Protein AF-A0ABD5NW29-F1 (afdb_monomer)

Sequence (79 aa):
MDENSNPRTCHRRDCDEPAAFVVLERYQEETGHGAVEAEAVLCRTHTAEEHPTNLDGVYADYVFRVEPLPEATATDRAE

Structure (mmCIF, N/CA/C/O backbone):
data_AF-A0ABD5NW29-F1
#
_entry.id   AF-A0ABD5NW29-F1
#
loop_
_atom_site.group_PDB
_atom_site.id
_atom_site.type_symbol
_atom_site.label_atom_id
_atom_site.label_alt_id
_atom_site.label_comp_id
_atom_site.label_asym_id
_atom_site.label_entity_id
_atom_site.label_seq_id
_atom_site.pdbx_PDB_ins_code
_atom_site.Cartn_x
_atom_site.Cartn_y
_atom_site.Cartn_z
_atom_site.occupancy
_atom_site.B_iso_or_equiv
_atom_site.auth_seq_id
_atom_site.auth_comp_id
_atom_site.auth_asym_id
_atom_site.auth_atom_id
_atom_site.pdbx_PDB_model_num
ATOM 1 N N . MET A 1 1 ? -1.791 13.684 -24.729 1.00 41.50 1 MET A N 1
ATOM 2 C CA . MET A 1 1 ? -1.050 14.421 -23.682 1.00 41.50 1 MET A CA 1
ATOM 3 C C . MET A 1 1 ? -0.885 13.408 -22.584 1.00 41.50 1 MET A C 1
ATOM 5 O O . MET A 1 1 ? -1.784 13.249 -21.774 1.00 41.50 1 MET A O 1
ATOM 9 N N . ASP A 1 2 ? 0.203 12.658 -22.640 1.00 42.50 2 ASP A N 1
ATOM 10 C CA . ASP A 1 2 ? 0.416 11.488 -21.793 1.00 42.50 2 ASP A CA 1
ATOM 11 C C . ASP A 1 2 ? 1.829 11.636 -21.215 1.00 42.50 2 ASP A C 1
ATOM 13 O O . ASP A 1 2 ? 2.719 10.816 -21.396 1.00 42.50 2 ASP A O 1
ATOM 17 N N . GLU A 1 3 ? 2.055 12.796 -20.594 1.00 46.53 3 GLU A N 1
ATOM 18 C CA . GLU A 1 3 ? 3.310 13.200 -19.961 1.00 46.53 3 GLU A CA 1
ATOM 19 C C . GLU A 1 3 ? 3.298 12.832 -18.476 1.00 46.53 3 GLU A C 1
ATOM 21 O O . GLU A 1 3 ? 3.297 13.700 -17.606 1.00 46.53 3 GLU A O 1
ATOM 26 N N . ASN A 1 4 ? 3.266 11.537 -18.157 1.00 43.91 4 ASN A N 1
ATOM 27 C CA . ASN A 1 4 ? 3.764 11.101 -16.848 1.00 43.91 4 ASN A CA 1
ATOM 28 C C . ASN A 1 4 ? 4.231 9.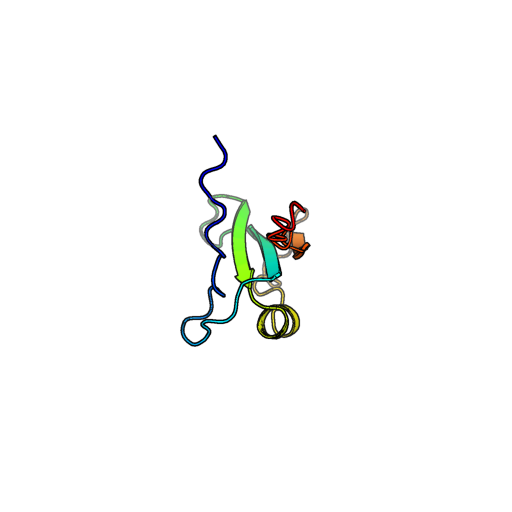638 -16.810 1.00 43.91 4 ASN A C 1
ATOM 30 O O . ASN A 1 4 ? 4.099 8.959 -15.794 1.00 43.91 4 ASN A O 1
ATOM 34 N N . SER A 1 5 ? 4.804 9.140 -17.907 1.00 50.41 5 SER A N 1
ATOM 35 C CA . SER A 1 5 ? 5.564 7.881 -17.910 1.00 50.41 5 SER A CA 1
ATOM 36 C C . SER A 1 5 ? 6.987 8.088 -17.387 1.00 50.41 5 SER A C 1
ATOM 38 O O . SER A 1 5 ? 7.938 7.558 -17.955 1.00 50.41 5 SER A O 1
ATOM 40 N N . ASN A 1 6 ? 7.165 8.871 -16.318 1.00 53.56 6 ASN A N 1
ATOM 41 C CA . ASN A 1 6 ? 8.430 8.813 -15.600 1.00 53.56 6 ASN A CA 1
ATOM 42 C C . ASN A 1 6 ? 8.468 7.426 -14.938 1.00 53.56 6 ASN A C 1
ATOM 44 O O . ASN A 1 6 ? 7.513 7.116 -14.214 1.00 53.56 6 ASN A O 1
ATOM 48 N N . PRO A 1 7 ? 9.465 6.560 -15.214 1.00 56.88 7 PRO A N 1
ATOM 49 C CA . PRO A 1 7 ? 9.582 5.287 -14.520 1.00 56.88 7 PRO A CA 1
ATOM 50 C C . PRO A 1 7 ? 9.626 5.602 -13.031 1.00 56.88 7 PRO A C 1
ATOM 52 O O . PRO A 1 7 ? 10.588 6.184 -12.533 1.00 56.88 7 PRO A O 1
ATOM 55 N N . ARG A 1 8 ? 8.524 5.315 -12.335 1.00 72.19 8 ARG A N 1
ATOM 56 C CA . ARG A 1 8 ? 8.438 5.567 -10.904 1.00 72.19 8 ARG A CA 1
ATOM 57 C C . ARG A 1 8 ? 9.505 4.674 -10.289 1.00 72.19 8 ARG A C 1
ATOM 59 O O . ARG A 1 8 ? 9.442 3.463 -10.468 1.00 72.19 8 ARG A O 1
ATOM 66 N N . THR A 1 9 ? 10.528 5.244 -9.670 1.00 84.62 9 THR A N 1
ATOM 67 C CA . THR A 1 9 ? 11.507 4.4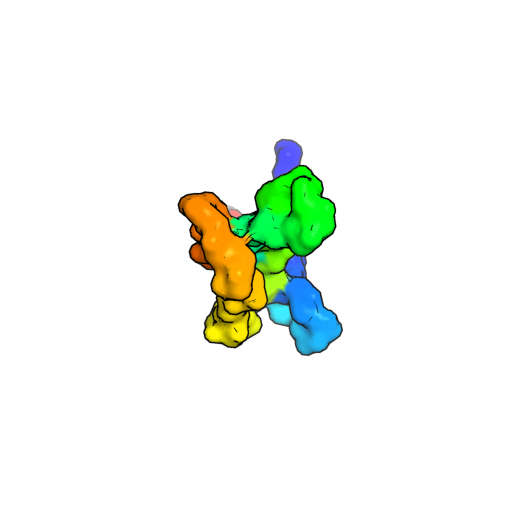54 -8.927 1.00 84.62 9 THR A CA 1
ATOM 68 C C . THR A 1 9 ? 10.852 3.929 -7.659 1.00 84.62 9 THR A C 1
ATOM 70 O O . THR A 1 9 ? 9.843 4.465 -7.187 1.00 84.62 9 THR A O 1
ATOM 73 N N . CYS A 1 10 ? 11.388 2.833 -7.134 1.00 89.56 10 CYS A N 1
ATOM 74 C CA . CYS A 1 10 ? 10.948 2.286 -5.866 1.00 89.56 10 CYS A CA 1
ATOM 75 C C . CYS A 1 10 ? 10.938 3.388 -4.793 1.00 89.56 10 CYS A C 1
ATOM 77 O O . CYS A 1 10 ? 11.915 4.108 -4.612 1.00 89.56 10 CYS A O 1
ATOM 79 N N . HIS A 1 11 ? 9.837 3.513 -4.050 1.00 86.31 11 HIS A N 1
ATOM 80 C CA . HIS A 1 11 ? 9.706 4.518 -2.994 1.00 86.31 11 HIS A CA 1
ATOM 81 C C . HIS A 1 11 ? 10.705 4.307 -1.838 1.00 86.31 11 HIS A C 1
ATOM 83 O O . HIS A 1 11 ? 10.942 5.203 -1.024 1.00 86.31 11 HIS A O 1
ATOM 89 N N . ARG A 1 12 ? 11.309 3.116 -1.736 1.00 85.81 12 ARG A N 1
ATOM 90 C CA . ARG A 1 12 ? 12.339 2.829 -0.736 1.00 85.81 12 ARG A CA 1
ATOM 91 C C . ARG A 1 12 ? 13.553 3.732 -0.955 1.00 85.81 12 ARG A C 1
ATOM 93 O O . ARG A 1 12 ? 14.150 3.748 -2.020 1.00 85.81 12 ARG A O 1
ATOM 100 N N . ARG A 1 13 ? 13.970 4.417 0.114 1.00 80.75 13 ARG A N 1
ATOM 101 C CA . ARG A 1 13 ? 15.094 5.372 0.109 1.00 80.75 13 ARG A CA 1
ATOM 102 C C . ARG A 1 13 ? 16.446 4.774 -0.303 1.00 80.75 13 ARG A C 1
ATOM 104 O O . ARG A 1 13 ? 17.330 5.538 -0.665 1.00 80.75 13 ARG A O 1
ATOM 111 N N . ASP A 1 14 ? 16.591 3.452 -0.231 1.00 83.00 14 ASP A N 1
ATOM 112 C CA . ASP A 1 14 ? 17.815 2.714 -0.578 1.00 83.00 14 ASP A CA 1
ATOM 113 C C . ASP A 1 14 ? 17.640 1.861 -1.851 1.00 83.00 14 ASP A C 1
ATOM 115 O O . ASP A 1 14 ? 18.349 0.886 -2.072 1.00 83.00 14 ASP A O 1
ATOM 119 N N . CYS A 1 15 ? 16.647 2.177 -2.687 1.00 86.62 15 CYS A N 1
ATOM 120 C CA . CYS A 1 15 ? 16.327 1.389 -3.870 1.00 86.62 15 CYS A CA 1
ATOM 121 C C . CYS A 1 15 ? 16.109 2.289 -5.084 1.00 86.62 15 CYS A C 1
ATOM 123 O O . CYS A 1 15 ? 15.170 3.077 -5.123 1.00 86.62 15 CYS A O 1
ATOM 125 N N . ASP A 1 16 ? 16.957 2.117 -6.095 1.00 85.00 16 ASP A N 1
ATOM 126 C CA . ASP A 1 16 ? 16.833 2.801 -7.389 1.00 85.00 16 ASP A CA 1
ATOM 127 C C . ASP A 1 16 ? 16.173 1.908 -8.457 1.00 85.00 16 ASP A C 1
ATOM 129 O O . ASP A 1 16 ? 16.082 2.264 -9.628 1.00 85.00 16 ASP A O 1
ATOM 133 N N . GLU A 1 17 ? 15.702 0.715 -8.073 1.00 88.06 17 GLU A N 1
ATOM 134 C CA . GLU A 1 17 ? 15.023 -0.181 -9.007 1.00 88.06 17 GLU A CA 1
ATOM 135 C C . GLU A 1 17 ? 13.709 0.435 -9.513 1.00 88.06 17 GLU A C 1
ATOM 137 O O . GLU A 1 17 ? 13.007 1.127 -8.762 1.00 88.06 17 GLU A O 1
ATOM 142 N N . PRO A 1 18 ? 13.320 0.146 -10.767 1.00 86.25 18 PRO A N 1
ATOM 143 C CA . PRO A 1 18 ? 12.036 0.582 -11.289 1.00 86.25 18 PRO A CA 1
ATOM 144 C C . PRO A 1 18 ? 10.894 -0.049 -10.485 1.00 86.25 18 PRO A C 1
ATOM 146 O O . PRO A 1 18 ? 10.893 -1.251 -10.193 1.00 86.25 18 PRO A O 1
ATOM 149 N N . ALA A 1 19 ? 9.898 0.760 -10.136 1.00 88.06 19 ALA A N 1
ATOM 150 C CA . ALA A 1 19 ? 8.681 0.261 -9.528 1.00 88.06 19 ALA A CA 1
ATOM 151 C C . ALA A 1 19 ? 7.910 -0.578 -10.548 1.00 88.06 19 ALA A C 1
ATOM 153 O O . ALA A 1 19 ? 7.671 -0.161 -11.681 1.00 88.06 19 ALA A O 1
ATOM 154 N N . ALA A 1 20 ? 7.504 -1.761 -10.108 1.00 89.62 20 ALA A N 1
ATOM 155 C CA . ALA A 1 20 ? 6.713 -2.702 -10.889 1.00 89.62 20 ALA A CA 1
ATOM 156 C C . ALA A 1 20 ? 5.282 -2.819 -10.351 1.00 89.62 20 ALA A C 1
ATOM 158 O O . ALA A 1 20 ? 4.398 -3.292 -11.057 1.00 89.62 20 ALA A O 1
ATOM 159 N N . PHE A 1 21 ? 5.042 -2.382 -9.113 1.00 90.12 21 PHE A N 1
ATOM 160 C CA . PHE A 1 21 ? 3.752 -2.485 -8.445 1.00 90.12 21 PHE A CA 1
ATOM 161 C C . PHE A 1 21 ? 3.409 -1.185 -7.725 1.00 90.12 21 PHE A C 1
ATOM 163 O O . PHE A 1 21 ? 4.291 -0.431 -7.307 1.00 90.12 21 PHE A O 1
ATOM 170 N N . VAL A 1 22 ? 2.113 -0.959 -7.553 1.00 90.56 22 VAL A N 1
ATOM 171 C CA . VAL A 1 22 ? 1.554 0.016 -6.623 1.00 90.56 22 VAL A CA 1
ATOM 172 C C . VAL A 1 22 ? 0.840 -0.738 -5.505 1.00 90.56 22 VAL A C 1
ATOM 174 O O . VAL A 1 22 ? 0.021 -1.623 -5.751 1.00 90.56 22 VAL A O 1
ATOM 177 N N . VAL A 1 23 ? 1.203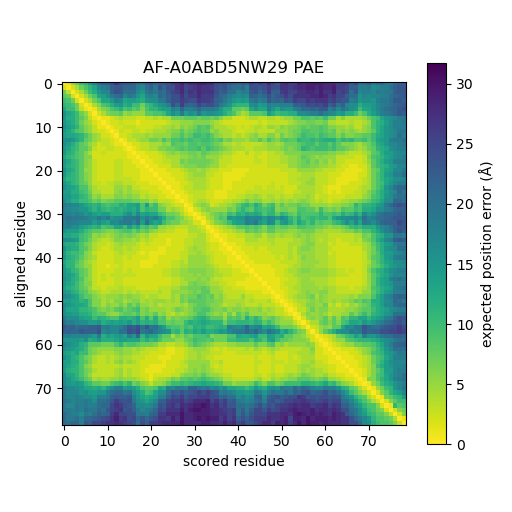 -0.418 -4.272 1.00 91.81 23 VAL A N 1
ATOM 178 C CA . VAL A 1 23 ? 0.589 -0.923 -3.048 1.00 91.81 23 VAL A CA 1
ATOM 179 C C . VAL A 1 23 ? -0.328 0.166 -2.515 1.00 91.81 23 VAL A C 1
ATOM 181 O O . VAL A 1 23 ? 0.097 1.307 -2.351 1.00 91.81 23 VAL A O 1
ATOM 184 N N . LEU A 1 24 ? -1.583 -0.194 -2.284 1.00 91.38 24 LEU A N 1
ATOM 185 C CA . LEU A 1 24 ? -2.639 0.657 -1.759 1.00 91.38 24 LEU A CA 1
ATOM 186 C C . LEU A 1 24 ? -3.074 0.092 -0.407 1.00 91.38 24 LEU A C 1
ATOM 188 O O . LEU A 1 24 ? -3.528 -1.052 -0.336 1.00 91.38 24 LEU A O 1
ATOM 192 N N . GLU A 1 25 ? -2.962 0.885 0.652 1.00 91.19 25 GLU A N 1
ATOM 193 C CA . GLU A 1 25 ? -3.473 0.540 1.979 1.00 91.19 25 GLU A CA 1
ATOM 194 C C . GLU A 1 25 ? -4.484 1.594 2.432 1.00 91.19 25 GLU A C 1
ATOM 196 O O . GLU A 1 25 ? -4.148 2.762 2.622 1.00 91.19 25 GLU A O 1
ATOM 201 N N . ARG A 1 26 ? -5.736 1.174 2.622 1.00 89.94 26 ARG A N 1
ATOM 202 C CA . ARG A 1 26 ? -6.815 2.003 3.151 1.00 89.94 26 ARG A CA 1
ATOM 203 C C . ARG A 1 26 ? -7.035 1.686 4.625 1.00 89.94 26 ARG A C 1
ATOM 205 O O . ARG A 1 26 ? -7.553 0.619 4.957 1.00 89.94 26 ARG A O 1
ATOM 212 N N . TYR A 1 27 ? -6.728 2.628 5.509 1.00 87.69 27 TYR A N 1
ATOM 213 C CA . TYR A 1 27 ? -6.840 2.459 6.961 1.00 87.69 27 TYR A CA 1
ATOM 214 C C . TYR A 1 27 ? -7.558 3.631 7.633 1.00 87.69 27 TYR A C 1
ATOM 216 O O . TYR A 1 27 ? -7.676 4.711 7.062 1.00 87.69 27 TYR A O 1
ATOM 224 N N . GLN A 1 28 ? -8.084 3.423 8.841 1.00 84.62 28 GLN A N 1
ATOM 225 C CA . GLN A 1 28 ? -8.653 4.517 9.625 1.00 84.62 28 GLN A CA 1
ATOM 226 C C . GLN A 1 28 ? -7.527 5.276 10.326 1.00 84.62 28 GLN A C 1
ATOM 228 O O . GLN A 1 28 ? -6.722 4.674 11.031 1.00 84.62 28 GLN A O 1
ATOM 233 N N . GLU A 1 29 ? -7.469 6.591 10.141 1.00 81.25 29 GLU A N 1
ATOM 234 C CA . GLU A 1 29 ? -6.457 7.410 10.799 1.00 81.25 29 GLU A CA 1
ATOM 235 C C . GLU A 1 29 ? -6.727 7.490 12.310 1.00 81.25 29 GLU A C 1
ATOM 237 O O . GLU A 1 29 ? -7.862 7.719 12.742 1.00 81.25 29 GLU A O 1
ATOM 242 N N . GLU A 1 30 ? -5.676 7.358 13.121 1.00 73.00 30 GLU A N 1
ATOM 243 C CA . GLU A 1 30 ? -5.753 7.370 14.592 1.00 73.00 30 GLU A CA 1
ATOM 244 C C . GLU A 1 30 ? -6.320 8.687 15.152 1.00 73.00 30 GLU A C 1
ATOM 246 O O . GLU A 1 30 ? -6.878 8.733 16.248 1.00 73.00 30 GLU A O 1
ATOM 251 N N . THR A 1 31 ? -6.209 9.772 14.381 1.00 74.88 31 THR A N 1
ATOM 252 C CA . THR A 1 31 ? -6.720 11.107 14.720 1.00 74.88 31 THR A CA 1
ATOM 253 C C . THR A 1 31 ? -8.246 11.212 14.621 1.00 74.88 31 THR A C 1
ATOM 255 O O . THR A 1 31 ? -8.825 12.211 15.049 1.00 74.88 31 THR A O 1
ATOM 258 N N . GLY A 1 32 ? -8.920 10.189 14.081 1.00 66.62 32 GLY A N 1
ATOM 259 C CA . GLY A 1 32 ? -10.376 10.144 13.950 1.00 66.62 32 GLY A CA 1
ATOM 260 C C . GLY A 1 32 ? -10.933 10.988 12.801 1.00 66.62 32 GLY A C 1
ATOM 261 O O . GLY A 1 32 ? -12.143 11.197 12.732 1.00 66.62 32 GLY A O 1
ATOM 262 N N . HIS A 1 33 ? -10.085 11.468 11.887 1.00 72.00 33 HIS A N 1
ATOM 263 C CA . HIS A 1 33 ? -10.515 12.273 10.738 1.00 72.00 33 HIS A CA 1
ATOM 264 C C . HIS A 1 33 ? -11.160 11.466 9.601 1.00 72.00 33 HIS A C 1
ATOM 266 O O . HIS A 1 33 ? -11.819 12.053 8.743 1.00 72.00 33 HIS A O 1
ATOM 272 N N . GLY A 1 34 ? -11.033 10.136 9.606 1.00 78.94 34 GLY A N 1
ATOM 273 C CA . GLY A 1 34 ? -11.674 9.259 8.628 1.00 78.94 34 GLY A CA 1
ATOM 274 C C . GLY A 1 34 ? -10.751 8.162 8.110 1.00 78.94 34 GLY A C 1
ATOM 275 O O . GLY A 1 34 ? -9.684 7.913 8.669 1.00 78.94 34 GLY A O 1
ATOM 276 N N . ALA A 1 35 ? -11.199 7.484 7.054 1.00 83.94 35 ALA A N 1
ATOM 277 C CA . ALA A 1 35 ? -10.373 6.529 6.328 1.00 83.94 35 ALA A CA 1
ATOM 278 C C . ALA A 1 35 ? -9.425 7.279 5.387 1.00 83.94 35 ALA A C 1
ATOM 280 O O . ALA A 1 35 ? -9.874 8.128 4.615 1.00 83.94 35 ALA A O 1
ATOM 281 N N . VAL A 1 36 ? -8.146 6.934 5.444 1.00 86.62 36 VAL A N 1
ATOM 282 C CA . VAL A 1 36 ? -7.096 7.428 4.558 1.00 86.62 36 VAL A CA 1
ATOM 283 C C . VAL A 1 36 ? -6.603 6.319 3.648 1.00 86.62 36 VAL A C 1
ATOM 285 O O . VAL A 1 36 ? -6.640 5.143 4.006 1.00 86.62 36 VAL A O 1
ATOM 288 N N . GLU A 1 37 ? -6.151 6.713 2.465 1.00 86.00 37 GLU A N 1
ATOM 289 C CA . GLU A 1 37 ? -5.549 5.835 1.467 1.00 86.00 37 GLU A CA 1
ATOM 290 C C . GLU A 1 37 ? -4.070 6.193 1.347 1.00 86.00 37 GLU A C 1
ATOM 292 O O . GLU A 1 37 ? -3.719 7.326 1.012 1.00 86.00 37 GLU A O 1
ATOM 297 N N . ALA A 1 38 ? -3.202 5.235 1.655 1.00 88.06 38 ALA A N 1
ATOM 298 C CA . ALA A 1 38 ? -1.772 5.332 1.429 1.00 88.06 38 ALA A CA 1
ATOM 299 C C . ALA A 1 38 ? -1.399 4.570 0.158 1.00 88.06 38 ALA A C 1
ATOM 301 O O . ALA A 1 38 ? -1.791 3.418 -0.022 1.00 88.06 38 ALA A O 1
ATOM 302 N N . GLU A 1 39 ? -0.612 5.212 -0.705 1.00 90.00 39 GLU A N 1
ATOM 303 C CA . GLU A 1 39 ? -0.129 4.628 -1.955 1.00 90.00 39 GLU A CA 1
ATOM 304 C C . GLU A 1 39 ? 1.403 4.583 -1.957 1.00 90.00 39 GLU A C 1
ATOM 306 O O . GLU A 1 39 ? 2.068 5.596 -1.721 1.00 90.00 39 GLU A O 1
ATOM 311 N N . ALA A 1 40 ? 1.979 3.424 -2.268 1.00 89.75 40 ALA A N 1
ATOM 312 C CA . ALA A 1 40 ? 3.420 3.230 -2.367 1.00 89.75 40 ALA A CA 1
ATOM 313 C C . ALA A 1 40 ? 3.775 2.463 -3.641 1.00 89.75 40 ALA A C 1
ATOM 315 O O . ALA A 1 40 ? 3.288 1.365 -3.891 1.00 89.75 40 ALA A O 1
ATOM 316 N N . VAL A 1 41 ? 4.662 3.029 -4.457 1.00 89.81 41 VAL A N 1
ATOM 317 C CA . VAL A 1 41 ? 5.181 2.366 -5.660 1.00 89.81 41 VAL A CA 1
ATOM 318 C C . VAL A 1 41 ? 6.478 1.646 -5.331 1.00 89.81 41 VAL A C 1
ATOM 320 O O . VAL A 1 41 ? 7.403 2.240 -4.780 1.00 89.81 41 VAL A O 1
ATOM 323 N N . LEU A 1 42 ? 6.545 0.354 -5.632 1.00 90.75 42 LEU A N 1
ATOM 324 C CA . LEU A 1 42 ? 7.627 -0.518 -5.185 1.00 90.75 42 LEU A CA 1
ATOM 325 C C . LEU A 1 42 ? 8.100 -1.444 -6.306 1.00 90.75 42 LEU A C 1
ATOM 327 O O . LEU A 1 42 ? 7.348 -1.810 -7.216 1.00 90.75 42 LEU A O 1
ATOM 331 N N . CYS A 1 43 ? 9.379 -1.815 -6.246 1.00 91.94 43 CYS A N 1
ATOM 332 C CA . CYS A 1 43 ? 9.919 -2.888 -7.073 1.00 91.94 43 CYS A CA 1
ATOM 333 C C . CYS A 1 43 ? 9.406 -4.247 -6.573 1.00 91.94 43 CYS A C 1
ATOM 335 O O . CYS A 1 43 ? 8.983 -4.385 -5.426 1.00 91.94 43 CYS A O 1
ATOM 337 N N . ARG A 1 44 ? 9.495 -5.281 -7.415 1.00 88.62 44 ARG A N 1
ATOM 338 C CA . ARG A 1 44 ? 8.995 -6.630 -7.098 1.00 88.62 44 ARG A CA 1
ATOM 339 C C . ARG A 1 44 ? 9.524 -7.187 -5.772 1.00 88.62 44 ARG A C 1
ATOM 341 O O . ARG A 1 44 ? 8.772 -7.844 -5.059 1.00 88.62 44 ARG A O 1
ATOM 348 N N . THR A 1 45 ? 10.794 -6.933 -5.462 1.00 90.69 45 THR A N 1
ATOM 349 C CA . THR A 1 45 ? 11.447 -7.382 -4.225 1.00 90.69 45 THR A CA 1
ATOM 350 C C . THR A 1 45 ? 10.779 -6.753 -3.007 1.00 90.69 45 THR A C 1
ATOM 352 O O . THR A 1 45 ? 10.227 -7.463 -2.173 1.00 90.69 45 THR A O 1
ATOM 355 N N . HIS A 1 46 ? 10.714 -5.423 -2.970 1.00 91.38 46 HIS A N 1
ATOM 356 C CA . HIS A 1 46 ? 10.128 -4.703 -1.845 1.00 91.38 46 HIS A CA 1
ATOM 357 C C . HIS A 1 46 ? 8.609 -4.863 -1.751 1.00 91.38 46 HIS A C 1
ATOM 359 O O . HIS A 1 46 ? 8.069 -4.802 -0.655 1.00 91.38 46 HIS A O 1
ATOM 365 N N . THR A 1 47 ? 7.911 -5.106 -2.864 1.00 90.00 47 THR A N 1
ATOM 366 C CA . THR A 1 47 ? 6.492 -5.485 -2.837 1.00 90.00 47 THR A CA 1
ATOM 367 C C . THR A 1 47 ? 6.283 -6.853 -2.191 1.00 90.00 47 THR A C 1
ATOM 369 O O . THR A 1 47 ? 5.301 -7.041 -1.485 1.00 90.00 47 THR A O 1
ATOM 372 N N . ALA A 1 48 ? 7.185 -7.816 -2.411 1.00 88.25 48 ALA A N 1
ATOM 373 C CA . ALA A 1 48 ? 7.103 -9.128 -1.765 1.00 88.25 48 ALA A CA 1
ATOM 374 C C . ALA A 1 48 ? 7.413 -9.061 -0.262 1.00 88.25 48 ALA A C 1
ATOM 376 O O . ALA A 1 48 ? 6.947 -9.901 0.504 1.00 88.25 48 ALA A O 1
ATOM 377 N N . GLU A 1 49 ? 8.198 -8.067 0.144 1.00 89.62 49 GLU A N 1
ATOM 378 C CA . GLU A 1 49 ? 8.464 -7.758 1.544 1.00 89.62 49 GLU A CA 1
ATOM 379 C C . GLU A 1 49 ? 7.391 -6.876 2.174 1.00 89.62 49 GLU A C 1
ATOM 381 O O . GLU A 1 49 ? 7.399 -6.756 3.388 1.00 89.62 49 GLU A O 1
ATOM 386 N N . GLU A 1 50 ? 6.496 -6.253 1.407 1.00 86.44 50 GLU A N 1
ATOM 387 C CA . GLU A 1 50 ? 5.462 -5.379 1.960 1.00 86.44 50 GLU A CA 1
ATOM 388 C C . GLU A 1 50 ? 4.394 -6.172 2.705 1.00 86.44 50 GLU A C 1
ATOM 390 O O . GLU A 1 50 ? 4.025 -7.289 2.333 1.00 86.44 50 GLU A O 1
ATOM 395 N N . HIS A 1 51 ? 3.876 -5.572 3.767 1.00 82.62 51 HIS A N 1
ATOM 396 C CA . HIS A 1 51 ? 2.830 -6.169 4.578 1.00 82.62 51 HIS A CA 1
ATOM 397 C C . HIS A 1 51 ? 1.875 -5.094 5.085 1.00 82.62 51 HIS A C 1
ATOM 399 O O . HIS A 1 51 ? 2.305 -3.973 5.343 1.00 82.62 51 HIS A O 1
ATOM 405 N N . PRO A 1 52 ? 0.591 -5.443 5.276 1.00 81.75 52 PRO A N 1
ATOM 406 C CA . PRO A 1 52 ? -0.376 -4.546 5.890 1.00 81.75 52 PRO A CA 1
ATOM 407 C C . PRO A 1 52 ? 0.140 -4.069 7.252 1.00 81.75 52 P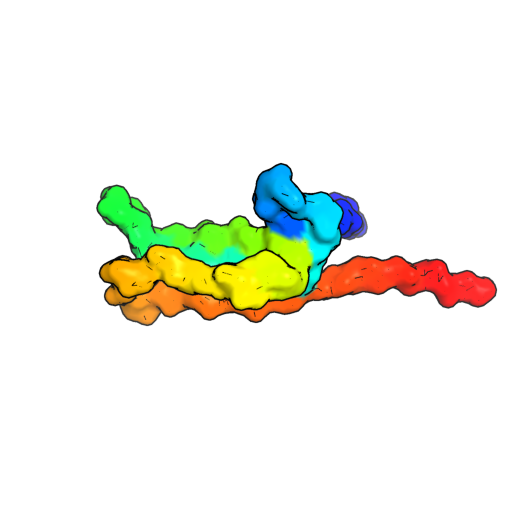RO A C 1
ATOM 409 O O . PRO A 1 52 ? 0.370 -4.876 8.158 1.00 81.75 52 PRO A O 1
ATOM 412 N N . THR A 1 53 ? 0.357 -2.762 7.385 1.00 80.25 53 THR A N 1
ATOM 413 C CA . THR A 1 53 ? 0.953 -2.168 8.589 1.00 80.25 53 THR A CA 1
ATOM 414 C C . THR A 1 53 ? -0.105 -1.750 9.602 1.00 80.25 53 THR A C 1
ATOM 416 O O . THR A 1 53 ? 0.147 -1.776 10.806 1.00 80.25 53 THR A O 1
ATOM 419 N N . ASN A 1 54 ? -1.320 -1.451 9.136 1.00 75.44 54 ASN A N 1
ATOM 420 C CA . ASN A 1 54 ? -2.415 -0.927 9.952 1.00 75.44 54 ASN A CA 1
ATOM 421 C C . ASN A 1 54 ? -3.475 -1.992 10.281 1.00 75.44 54 ASN A C 1
ATOM 423 O O . ASN A 1 54 ? -4.678 -1.740 10.220 1.00 75.44 54 ASN A O 1
ATOM 427 N N . LEU A 1 55 ? -3.030 -3.196 10.654 1.00 72.12 55 LEU A N 1
ATOM 428 C CA . LEU A 1 55 ? -3.917 -4.298 11.051 1.00 72.12 55 LEU A CA 1
ATOM 429 C C . LEU A 1 55 ? -4.587 -4.098 12.415 1.00 72.12 55 LEU A C 1
ATOM 431 O O . LEU A 1 55 ? -5.521 -4.823 12.727 1.00 72.12 55 LEU A O 1
ATOM 435 N N . ASP A 1 56 ? -4.120 -3.166 13.245 1.00 65.69 56 ASP A N 1
ATOM 436 C CA . ASP A 1 56 ? -4.734 -2.903 14.556 1.00 65.69 56 ASP A CA 1
ATOM 437 C C . ASP A 1 56 ? -6.032 -2.081 14.417 1.00 65.69 56 ASP A C 1
ATOM 439 O O . ASP A 1 56 ? -6.975 -2.225 15.193 1.00 65.69 56 ASP A O 1
ATOM 443 N N . GLY A 1 57 ? -6.134 -1.290 13.344 1.00 62.25 57 GLY A N 1
ATOM 444 C CA . GLY A 1 57 ? -7.307 -0.495 12.998 1.00 62.25 57 GLY A CA 1
ATOM 445 C C . GLY A 1 57 ? -8.289 -1.229 12.089 1.00 62.25 57 GLY A C 1
ATOM 446 O O . GLY A 1 57 ? -8.721 -0.635 11.108 1.00 62.25 57 GLY A O 1
ATOM 447 N N . VAL A 1 58 ? -8.627 -2.505 12.343 1.00 62.44 58 VAL A N 1
ATOM 448 C CA . VAL A 1 58 ? -9.566 -3.264 11.484 1.00 62.44 58 VAL A CA 1
ATOM 449 C C . VAL A 1 58 ? -10.972 -2.665 11.568 1.00 62.44 58 VAL A C 1
ATOM 451 O O . VAL A 1 58 ? -11.786 -3.009 12.423 1.00 62.44 58 VAL A O 1
ATOM 454 N N . TYR A 1 59 ? -11.271 -1.758 10.651 1.00 70.44 59 TYR A N 1
ATOM 455 C CA . TYR A 1 59 ? -12.607 -1.239 10.389 1.00 70.44 59 TYR A CA 1
ATOM 456 C C . TYR A 1 59 ? -13.190 -1.946 9.161 1.00 70.44 59 TYR A C 1
ATOM 458 O O . TYR A 1 59 ? -12.475 -2.579 8.385 1.00 70.44 59 TYR A O 1
ATOM 466 N N . ALA A 1 60 ? -14.509 -1.860 8.986 1.00 76.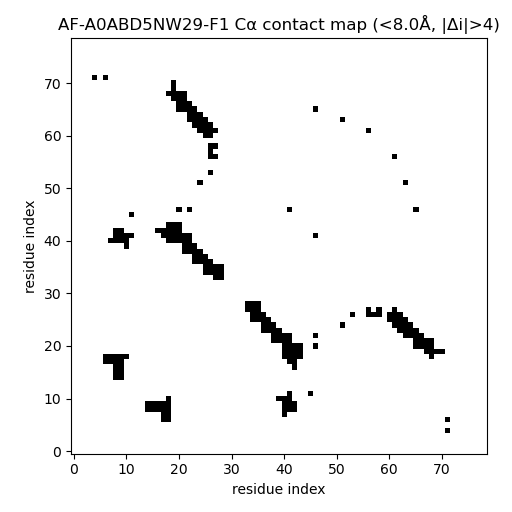12 60 ALA A N 1
ATOM 467 C CA . ALA A 1 60 ? -15.236 -2.640 7.982 1.00 76.12 60 ALA A CA 1
ATOM 468 C C . ALA A 1 60 ? -14.784 -2.414 6.522 1.00 76.12 60 ALA A C 1
ATOM 470 O O . ALA A 1 60 ? -15.100 -3.239 5.671 1.00 76.12 60 ALA A O 1
ATOM 471 N N . ASP A 1 61 ? -14.058 -1.327 6.242 1.00 79.19 61 ASP A N 1
ATOM 472 C CA . ASP A 1 61 ? -13.570 -0.962 4.906 1.00 79.19 61 ASP A CA 1
ATOM 473 C C . ASP A 1 61 ? -12.032 -0.978 4.819 1.00 79.19 61 ASP A C 1
ATOM 475 O O . ASP A 1 61 ? -11.431 -0.322 3.975 1.00 79.19 61 ASP A O 1
ATOM 479 N N . TYR A 1 62 ? -11.359 -1.7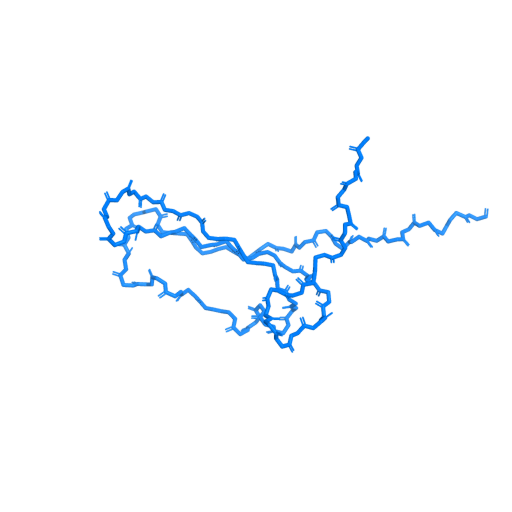05 5.715 1.00 86.00 62 TYR A N 1
ATOM 480 C CA . TYR A 1 62 ? -9.919 -1.909 5.587 1.00 86.00 62 TYR A CA 1
ATOM 481 C C . TYR A 1 62 ? -9.598 -2.654 4.284 1.00 86.00 62 TYR A C 1
ATOM 483 O O . TYR A 1 62 ? -10.132 -3.737 4.025 1.00 86.00 62 TYR A O 1
ATOM 491 N N . VAL A 1 63 ? -8.698 -2.090 3.475 1.00 88.31 63 VAL A N 1
ATOM 492 C CA . VAL A 1 63 ? -8.280 -2.669 2.193 1.00 88.31 63 VAL A CA 1
ATOM 493 C C . VAL A 1 63 ? -6.768 -2.601 2.075 1.00 88.31 63 VAL A C 1
ATOM 495 O O . VAL A 1 63 ? -6.184 -1.530 2.169 1.00 88.31 63 VAL A O 1
ATOM 498 N N . PHE A 1 64 ? -6.149 -3.740 1.785 1.00 89.88 64 PHE A N 1
ATOM 499 C CA . PHE A 1 64 ? -4.768 -3.808 1.326 1.00 89.88 64 PHE A CA 1
ATOM 500 C C . PHE A 1 64 ? -4.763 -4.418 -0.074 1.00 89.88 64 PHE A C 1
ATOM 502 O O . PHE A 1 64 ? -5.232 -5.545 -0.266 1.00 89.88 64 PHE A O 1
ATOM 509 N N . ARG A 1 65 ? -4.284 -3.672 -1.068 1.00 90.69 65 ARG A N 1
ATOM 510 C CA . ARG A 1 65 ? -4.267 -4.092 -2.469 1.00 90.69 65 ARG A CA 1
ATOM 511 C C . ARG A 1 65 ? -2.892 -3.865 -3.076 1.00 90.69 65 ARG A C 1
ATOM 513 O O . ARG A 1 65 ? -2.279 -2.826 -2.887 1.00 90.69 65 ARG A O 1
ATOM 520 N N . VAL A 1 66 ? -2.451 -4.831 -3.869 1.00 91.12 66 VAL A N 1
ATOM 521 C CA . VAL A 1 66 ? -1.246 -4.725 -4.690 1.00 91.12 66 VAL A CA 1
ATOM 522 C C . VAL A 1 66 ? -1.666 -4.840 -6.147 1.00 91.12 66 VAL A C 1
ATOM 524 O O . VAL A 1 66 ? -2.237 -5.858 -6.541 1.00 91.12 66 VAL A O 1
ATOM 527 N N . GLU A 1 67 ? -1.398 -3.810 -6.944 1.00 90.56 67 GLU A N 1
ATOM 528 C CA . GLU A 1 67 ? -1.688 -3.798 -8.379 1.00 90.56 67 GLU A CA 1
ATOM 529 C C . GLU A 1 67 ? -0.381 -3.710 -9.182 1.00 90.56 67 GLU A C 1
ATOM 531 O O . GLU A 1 67 ? 0.515 -2.942 -8.819 1.00 90.56 67 GLU A O 1
ATOM 536 N N . PRO A 1 68 ? -0.225 -4.496 -10.264 1.00 88.38 68 PRO A N 1
ATOM 537 C CA . PRO A 1 68 ? 0.910 -4.337 -11.161 1.00 88.38 68 PRO A CA 1
ATOM 538 C C . PRO A 1 68 ? 0.807 -2.988 -11.874 1.00 88.38 68 PRO A C 1
ATOM 540 O O . PRO A 1 68 ? -0.247 -2.625 -12.400 1.00 88.38 68 PRO A O 1
ATOM 543 N N . LEU A 1 69 ? 1.912 -2.247 -11.916 1.00 84.62 69 LEU A N 1
ATOM 544 C CA . LEU A 1 69 ? 2.010 -1.083 -12.783 1.00 84.62 69 LEU A CA 1
ATOM 545 C C . LEU A 1 69 ? 2.080 -1.578 -14.230 1.00 84.62 69 LEU A C 1
ATOM 547 O O . LEU A 1 69 ? 2.740 -2.589 -14.488 1.00 84.62 69 LEU A O 1
ATOM 551 N N . PRO A 1 70 ? 1.425 -0.894 -15.184 1.00 73.62 70 PRO A N 1
ATOM 552 C CA . PRO A 1 70 ? 1.680 -1.169 -16.584 1.00 73.62 70 PR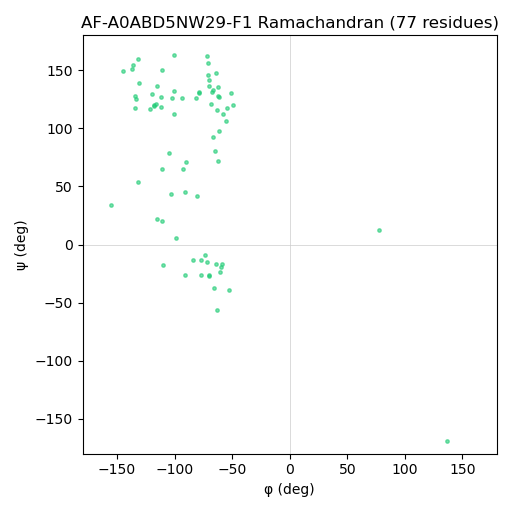O A CA 1
ATOM 553 C C . PRO A 1 70 ? 3.173 -0.942 -16.798 1.00 73.62 70 PRO A C 1
ATOM 555 O O . PRO A 1 70 ? 3.654 0.185 -16.649 1.00 73.62 70 PRO A O 1
ATOM 558 N N . GLU A 1 71 ? 3.914 -2.019 -17.084 1.00 58.69 71 GLU A N 1
ATOM 559 C CA . GLU A 1 71 ? 5.272 -1.893 -17.592 1.00 58.69 71 GLU A CA 1
ATOM 560 C C . GLU A 1 71 ? 5.157 -0.892 -18.733 1.00 58.69 71 GLU A C 1
ATOM 562 O O . GLU A 1 71 ? 4.362 -1.098 -19.655 1.00 58.69 71 GLU A O 1
ATOM 567 N N . ALA A 1 72 ? 5.862 0.237 -18.634 1.00 52.78 72 ALA A N 1
ATOM 568 C CA . ALA A 1 72 ? 6.029 1.121 -19.768 1.00 52.78 72 ALA A CA 1
ATOM 569 C C . ALA A 1 72 ? 6.831 0.308 -20.781 1.00 52.78 72 ALA A C 1
ATOM 571 O O . ALA A 1 72 ? 8.056 0.383 -20.843 1.00 52.78 72 ALA A O 1
ATOM 572 N N . THR A 1 73 ? 6.144 -0.568 -21.510 1.00 42.19 73 THR A N 1
ATOM 573 C CA . THR A 1 73 ? 6.679 -1.270 -22.647 1.00 42.19 73 THR A CA 1
ATOM 574 C C . THR A 1 73 ? 7.032 -0.150 -23.594 1.00 42.19 73 THR A C 1
ATOM 576 O O . THR A 1 73 ? 6.16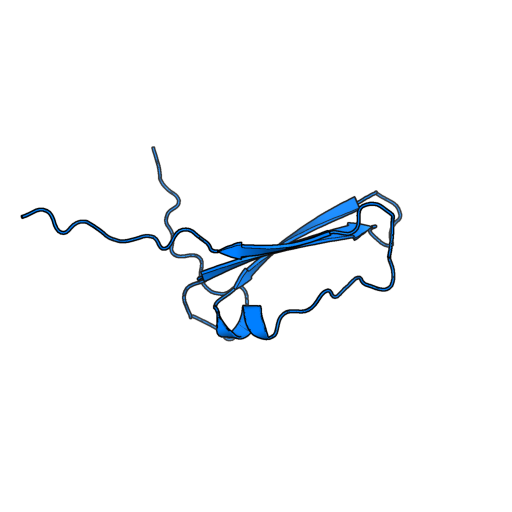1 0.392 -24.276 1.00 42.19 73 THR A O 1
ATOM 579 N N . ALA A 1 74 ? 8.305 0.232 -23.597 1.00 46.59 74 ALA A N 1
ATOM 580 C CA . ALA A 1 74 ? 8.930 0.932 -24.693 1.00 46.59 74 ALA A CA 1
ATOM 581 C C . ALA A 1 74 ? 8.863 -0.009 -25.904 1.00 46.59 74 ALA A C 1
ATOM 583 O O . ALA A 1 74 ? 9.841 -0.623 -26.311 1.00 46.59 74 ALA A O 1
ATOM 584 N N . THR A 1 75 ? 7.657 -0.180 -26.439 1.00 42.03 75 THR A N 1
ATOM 585 C CA . THR A 1 75 ? 7.425 -0.660 -27.788 1.00 42.03 75 THR A CA 1
ATOM 586 C C . THR A 1 75 ? 7.381 0.590 -28.646 1.00 42.03 75 THR A C 1
ATOM 588 O O . THR A 1 75 ? 6.333 1.008 -29.116 1.00 42.03 75 THR A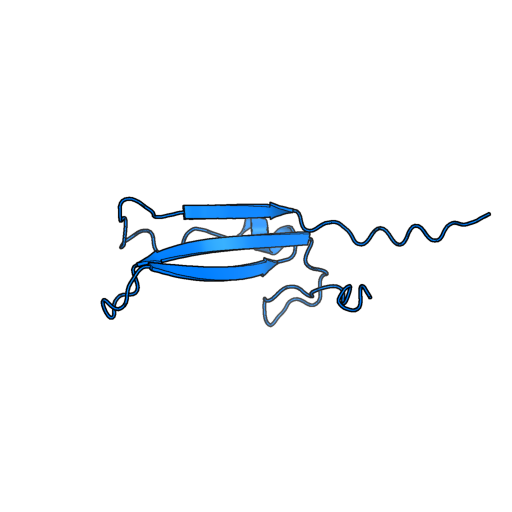 O 1
ATOM 591 N N . ASP A 1 76 ? 8.546 1.207 -28.814 1.00 43.16 76 ASP A N 1
ATOM 592 C CA . ASP A 1 76 ? 8.904 1.696 -30.134 1.00 43.16 76 ASP A CA 1
ATOM 593 C C . ASP A 1 76 ? 9.957 0.727 -30.669 1.00 43.16 76 ASP A C 1
ATOM 595 O O . ASP A 1 76 ? 11.166 0.911 -30.560 1.00 43.16 76 ASP A O 1
ATOM 599 N N . ARG A 1 77 ? 9.467 -0.414 -31.148 1.00 51.03 77 ARG A N 1
ATOM 600 C CA . ARG A 1 77 ? 10.174 -1.175 -32.168 1.00 51.03 77 ARG A CA 1
ATOM 601 C C . ARG A 1 77 ? 9.321 -1.056 -33.424 1.00 51.03 77 ARG A C 1
ATOM 603 O O . ARG A 1 77 ? 8.681 -2.018 -33.830 1.00 51.03 77 ARG A O 1
ATOM 610 N N . ALA A 1 78 ? 9.221 0.170 -33.933 1.00 43.34 78 ALA A N 1
ATOM 611 C CA . ALA A 1 78 ? 8.714 0.422 -35.270 1.00 43.34 78 ALA A CA 1
ATOM 612 C C . ALA A 1 78 ? 9.838 0.108 -36.269 1.00 43.34 78 ALA A C 1
ATOM 614 O O . ALA A 1 78 ? 11.000 0.453 -36.053 1.00 43.34 78 ALA A O 1
ATOM 615 N N . GLU A 1 79 ? 9.456 -0.660 -37.280 1.00 46.56 79 GLU A N 1
ATOM 616 C CA . GLU A 1 79 ? 10.274 -1.356 -38.276 1.00 46.56 79 GLU A CA 1
ATOM 617 C C . GLU A 1 79 ? 10.920 -0.433 -39.320 1.00 46.56 79 GLU A C 1
ATOM 619 O O . GLU A 1 79 ? 10.313 0.607 -39.668 1.00 46.56 79 GLU A O 1
#

Organism: NCBI:txid1586232

pLDDT: mean 76.52, std 16.32, range [41.5, 91.94]

Foldseek 3Di:
DPPDPPQDAFPDPPGRHGFFKKKWWWFADPVRPGIDIDIGGHHPVVVVVDDHPRPVRDDPPTDIDIGTDPPPPPPPPDD

Mean predicted aligned error: 9.47 Å

Secondary structure (DSSP, 8-state):
--------B-SSTT--SBP-EEEEEEEE-TTSS-EEEEEEEE-HHHHHH---S-GGG--TT-EEEEEE-----------

Solvent-accessible surface area (backbone atoms only — not comparable to full-atom values): 5071 Å² total; per-residue (Å²): 139,81,90,71,81,64,80,51,46,17,67,53,93,91,40,86,49,62,35,44,30,38,38,38,41,31,37,56,45,92,86,70,87,44,77,43,78,45,78,48,41,22,20,70,69,59,52,72,70,55,70,86,82,62,68,88,49,76,48,100,74,57,42,77,46,78,44,76,47,80,73,84,72,81,76,78,78,78,132

Nearest PDB structures (foldseek):
  6hrs-assembly2_H  TM=5.732E-01  e=2.408E+00  Homo sapiens
  6zso-assembly1_A  TM=4.665E-01  e=5.234E+00  Homo sapiens
  6hrs-assembly2_G  TM=3.071E-01  e=5.898E+00  Homo sapiens
  6yoa-assembly1_B  TM=2.536E-01  e=5.234E+00  Ligustrum vulgare

Radius of gyration: 15.74 Å; Cα contacts (8 Å, |Δi|>4): 118; chains: 1; bounding box: 33×24×53 Å